Protein AF-A0A953LK66-F1 (afdb_monomer_lite)

Secondary structure (DSSP, 8-state):
-BS-SBTTBPEEE-SHHHHHHGGG-TTS-EEESS----TTT-SPPPSB-SSSB----

pLDDT: mean 96.32, std 2.58, range [88.12, 98.69]

Sequence (57 aa):
MLGAGTQSNPYIIQTPQDLHNVRNNLTAYYELANDIDMGSWGNFTPIGTSSTRFKGN

Radius of gyration: 11.32 Å; chains: 1; bounding box: 25×26×25 Å

Foldseek 3Di:
DFFDQAPVTRQEDEEPVSVVCCLVPLAGAYDYPDDYDCVVVPDDDDRADPVGHRDHD

S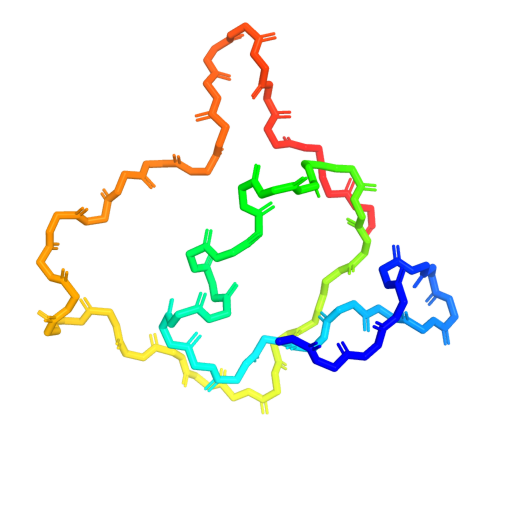tructure (mmCIF, N/CA/C/O backbone):
data_AF-A0A953LK66-F1
#
_entry.id   AF-A0A953LK66-F1
#
loop_
_atom_site.group_PDB
_atom_site.id
_atom_site.type_symbol
_atom_site.label_atom_id
_atom_site.label_alt_id
_atom_site.label_comp_id
_atom_site.label_asym_id
_atom_site.label_entity_id
_atom_site.label_seq_id
_atom_site.pdbx_PDB_ins_code
_atom_site.Cartn_x
_atom_site.Cartn_y
_atom_site.Cartn_z
_atom_site.occupancy
_atom_site.B_iso_or_equiv
_atom_site.auth_seq_id
_atom_site.auth_comp_id
_atom_site.auth_asym_id
_atom_site.auth_atom_id
_atom_site.pdbx_PDB_model_num
ATOM 1 N N . MET A 1 1 ? -10.408 -1.679 -4.301 1.00 92.56 1 MET A N 1
ATOM 2 C CA . MET A 1 1 ? -10.397 -1.950 -2.851 1.00 92.56 1 MET A CA 1
ATOM 3 C C . MET A 1 1 ? -11.811 -1.875 -2.308 1.00 92.56 1 MET A C 1
ATOM 5 O O . MET A 1 1 ? -12.484 -0.873 -2.529 1.00 92.56 1 MET A O 1
ATOM 9 N N . LEU A 1 2 ? -12.257 -2.947 -1.651 1.00 93.44 2 LEU A N 1
ATOM 10 C CA . LEU A 1 2 ? -13.480 -2.968 -0.841 1.00 93.44 2 LEU A CA 1
ATOM 11 C C . LEU A 1 2 ? -13.172 -2.430 0.562 1.00 93.44 2 LEU A C 1
ATOM 13 O O . LEU A 1 2 ? -12.012 -2.428 0.957 1.00 93.44 2 LEU A O 1
ATOM 17 N N . GLY A 1 3 ? -14.195 -2.003 1.304 1.00 97.25 3 GLY A N 1
ATOM 18 C CA . GLY A 1 3 ? -14.053 -1.440 2.650 1.00 97.25 3 GLY A CA 1
ATOM 19 C C . GLY A 1 3 ? -13.845 0.076 2.679 1.00 97.25 3 GLY A C 1
ATOM 20 O O . GLY A 1 3 ? -13.771 0.725 1.636 1.00 97.25 3 GLY A O 1
ATOM 21 N N . ALA A 1 4 ? -13.808 0.653 3.882 1.00 97.69 4 ALA A N 1
ATOM 22 C CA . ALA A 1 4 ? -13.750 2.105 4.101 1.00 97.69 4 ALA A CA 1
ATOM 23 C C . ALA A 1 4 ? -12.381 2.600 4.606 1.00 97.69 4 ALA A C 1
ATOM 25 O O . ALA A 1 4 ? -12.179 3.804 4.763 1.00 97.69 4 ALA A O 1
ATOM 26 N N . GLY A 1 5 ? -11.446 1.686 4.882 1.00 98.00 5 GLY A N 1
ATOM 27 C CA . GLY A 1 5 ? -10.130 2.015 5.428 1.00 98.00 5 GLY A CA 1
ATOM 28 C C . GLY A 1 5 ? -10.146 2.397 6.909 1.00 98.00 5 GLY A C 1
ATOM 29 O O . GLY A 1 5 ? -9.189 3.011 7.380 1.00 98.00 5 GLY A O 1
ATOM 30 N N . THR A 1 6 ? -11.215 2.060 7.636 1.00 98.38 6 THR A N 1
ATOM 31 C CA . THR A 1 6 ? -11.329 2.236 9.092 1.00 98.38 6 THR A CA 1
ATOM 32 C C . THR A 1 6 ? -11.026 0.925 9.811 1.00 98.38 6 THR A C 1
ATOM 34 O O . THR A 1 6 ? -11.083 -0.140 9.207 1.00 98.38 6 THR A O 1
ATOM 37 N N . GLN A 1 7 ? -10.771 0.973 11.119 1.00 97.94 7 GLN A N 1
ATOM 38 C CA . GLN A 1 7 ? -10.475 -0.232 11.903 1.00 97.94 7 GLN A CA 1
ATOM 39 C C . GLN A 1 7 ? -11.588 -1.289 11.840 1.00 97.94 7 GLN A C 1
ATOM 41 O O . GLN A 1 7 ? -11.311 -2.479 11.768 1.00 97.94 7 GLN A O 1
ATOM 46 N N . SER A 1 8 ? -12.852 -0.859 11.869 1.00 98.12 8 SER A N 1
ATOM 47 C CA . SER A 1 8 ? -14.011 -1.756 11.792 1.00 98.12 8 SER A CA 1
ATOM 48 C C . SER A 1 8 ? -14.381 -2.166 10.364 1.00 98.12 8 SER A C 1
ATOM 50 O O . SER A 1 8 ? -15.247 -3.019 10.187 1.00 98.12 8 SER A O 1
ATOM 52 N N . ASN A 1 9 ? -13.778 -1.539 9.351 1.00 98.25 9 ASN A N 1
ATOM 53 C CA . ASN A 1 9 ? -14.042 -1.800 7.939 1.00 98.25 9 ASN A CA 1
ATOM 54 C C . ASN A 1 9 ? -12.786 -1.484 7.096 1.00 98.25 9 ASN A C 1
ATOM 56 O O . ASN A 1 9 ? -12.760 -0.461 6.390 1.00 98.25 9 ASN A O 1
ATOM 60 N N . PRO A 1 10 ? -11.721 -2.303 7.213 1.00 98.50 10 PRO A N 1
ATOM 61 C CA . PRO A 1 10 ? -10.436 -2.053 6.565 1.00 98.50 10 PRO A CA 1
ATOM 62 C C . PRO A 1 10 ? -10.552 -2.144 5.044 1.00 98.50 10 PRO A C 1
ATOM 64 O O . PRO A 1 10 ? -11.474 -2.758 4.509 1.00 98.50 10 PRO A O 1
ATOM 67 N N . TYR A 1 11 ? -9.606 -1.541 4.324 1.00 98.69 11 TYR A N 1
ATOM 68 C CA . TYR A 1 11 ? -9.492 -1.793 2.894 1.00 98.69 11 TYR A CA 1
ATOM 69 C C . TYR A 1 11 ? -9.022 -3.226 2.649 1.00 98.69 11 TYR A C 1
ATOM 71 O O . TYR A 1 11 ? -7.942 -3.616 3.093 1.00 98.69 11 TYR A O 1
ATOM 79 N N . ILE A 1 12 ? -9.808 -3.986 1.895 1.00 98.56 12 ILE A N 1
ATOM 80 C CA . ILE A 1 12 ? -9.473 -5.359 1.530 1.00 98.56 12 ILE A CA 1
ATOM 81 C C . ILE A 1 12 ? -8.620 -5.350 0.261 1.00 98.56 12 ILE A C 1
ATOM 83 O O . ILE A 1 12 ? -9.032 -4.827 -0.784 1.00 98.56 12 ILE A O 1
ATOM 87 N N . ILE A 1 13 ? -7.428 -5.933 0.364 1.00 98.50 13 ILE A N 1
ATOM 88 C CA . ILE A 1 13 ? -6.450 -6.068 -0.712 1.00 98.50 13 ILE A CA 1
ATOM 89 C C . ILE A 1 13 ? -6.531 -7.497 -1.254 1.00 98.50 13 ILE A C 1
ATOM 91 O O . ILE A 1 13 ? -6.245 -8.455 -0.536 1.00 98.50 13 ILE A O 1
ATOM 95 N N . GLN A 1 14 ? -6.927 -7.633 -2.522 1.00 97.94 14 GLN A N 1
ATOM 96 C CA . GLN A 1 14 ? -7.112 -8.942 -3.176 1.0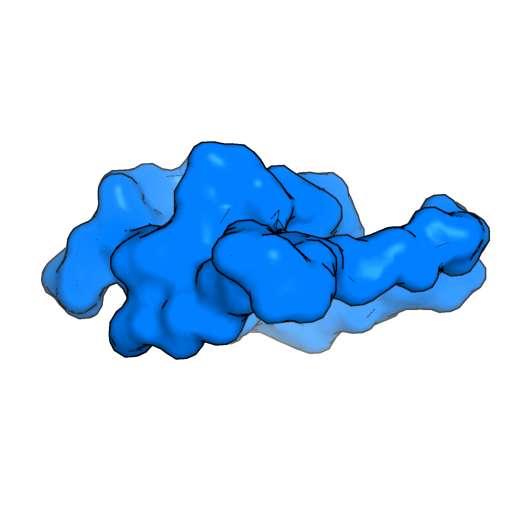0 97.94 14 GLN A CA 1
ATOM 97 C C . GLN A 1 14 ? -6.341 -9.058 -4.492 1.00 97.94 14 GLN A C 1
ATOM 99 O O . GLN A 1 14 ? -6.106 -10.157 -4.991 1.00 97.94 14 GLN A O 1
ATOM 104 N N . THR A 1 15 ? -5.938 -7.919 -5.061 1.00 97.12 15 THR A N 1
ATOM 105 C CA . THR A 1 15 ? -5.248 -7.843 -6.349 1.00 97.12 15 THR A CA 1
ATOM 106 C C . THR A 1 15 ? -3.948 -7.039 -6.251 1.00 97.12 15 THR A C 1
ATOM 108 O O . THR A 1 15 ? -3.819 -6.167 -5.384 1.00 97.12 15 THR A O 1
ATOM 111 N N . PRO A 1 16 ? -3.000 -7.239 -7.185 1.00 96.94 16 PRO A N 1
ATOM 112 C CA . PRO A 1 16 ? -1.824 -6.375 -7.324 1.00 96.94 16 PRO A CA 1
ATOM 113 C C . PRO A 1 16 ? -2.168 -4.881 -7.440 1.00 96.94 16 PRO A C 1
ATOM 115 O O . PRO A 1 16 ? -1.492 -4.027 -6.864 1.00 96.94 16 PRO A O 1
ATOM 118 N N . GLN A 1 17 ? -3.274 -4.558 -8.122 1.00 96.56 17 GLN A N 1
ATOM 119 C CA . GLN A 1 17 ? -3.766 -3.186 -8.246 1.00 96.56 17 GLN A CA 1
ATOM 120 C C . GLN A 1 17 ? -4.257 -2.623 -6.907 1.00 96.56 17 GLN A C 1
ATOM 122 O O . GLN A 1 17 ? -4.032 -1.446 -6.625 1.00 96.56 17 GLN A O 1
ATOM 127 N N . ASP A 1 18 ? -4.901 -3.428 -6.064 1.00 97.69 18 ASP A N 1
ATOM 128 C CA . ASP A 1 18 ? -5.286 -2.994 -4.719 1.00 97.69 18 ASP A CA 1
ATOM 129 C C . ASP A 1 18 ? -4.055 -2.702 -3.861 1.00 97.69 18 ASP A C 1
ATOM 131 O O . ASP A 1 18 ? -3.996 -1.650 -3.226 1.00 97.69 18 ASP A O 1
ATOM 135 N N . LEU A 1 19 ? -3.035 -3.568 -3.915 1.00 97.25 19 LEU A N 1
ATOM 136 C CA . LEU A 1 19 ? -1.773 -3.339 -3.210 1.00 97.25 19 LEU A CA 1
ATOM 137 C C . LEU A 1 19 ? -1.084 -2.059 -3.704 1.00 97.25 19 LEU A C 1
ATOM 139 O O . LEU A 1 19 ? -0.567 -1.27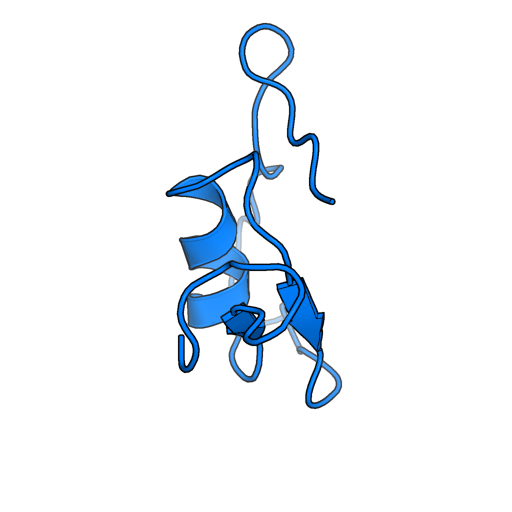2 -2.911 1.00 97.25 19 LEU A O 1
ATOM 143 N N . HIS A 1 20 ? -1.125 -1.795 -5.012 1.00 96.56 20 HIS A N 1
ATOM 144 C CA . HIS A 1 20 ? -0.683 -0.5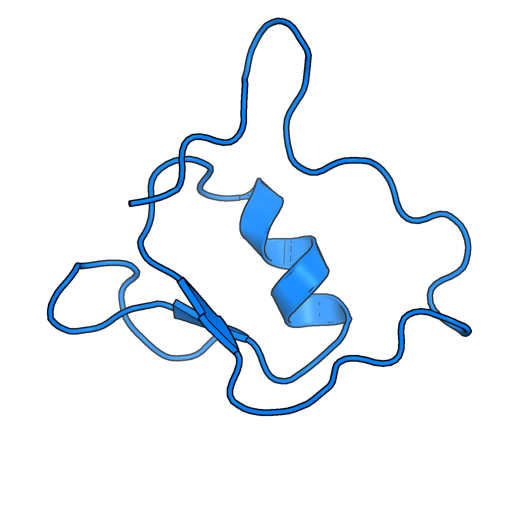18 -5.557 1.00 96.56 20 HIS A CA 1
ATOM 145 C C . HIS A 1 20 ? -1.484 0.646 -4.955 1.00 96.56 20 HIS A C 1
ATOM 147 O O . HIS A 1 20 ? -0.888 1.618 -4.494 1.00 96.56 20 HIS A O 1
ATOM 153 N N . ASN A 1 21 ? -2.809 0.545 -4.889 1.00 97.38 21 ASN A N 1
ATOM 154 C CA . ASN A 1 21 ? -3.694 1.615 -4.424 1.00 97.38 21 ASN A CA 1
ATOM 155 C C . ASN A 1 21 ? -3.548 1.972 -2.933 1.00 97.38 21 ASN A C 1
ATOM 157 O O . ASN A 1 21 ? -3.992 3.052 -2.541 1.00 97.38 21 ASN A O 1
ATOM 161 N N . VAL A 1 22 ? -2.869 1.157 -2.116 1.00 98.00 22 VAL A N 1
ATOM 162 C CA . VAL A 1 22 ? -2.513 1.493 -0.719 1.00 98.00 22 VAL A CA 1
ATOM 163 C C . VAL A 1 22 ? -1.797 2.849 -0.624 1.00 98.00 22 VAL A C 1
ATOM 165 O O . VAL A 1 22 ? -2.000 3.606 0.324 1.00 98.00 22 VAL A O 1
ATOM 168 N N . ARG A 1 23 ? -1.025 3.229 -1.652 1.00 97.44 23 ARG A N 1
ATOM 169 C CA . ARG A 1 23 ? -0.327 4.528 -1.711 1.00 97.44 23 ARG A CA 1
ATOM 170 C C . ARG A 1 23 ? -1.254 5.748 -1.662 1.00 97.44 23 ARG A C 1
ATOM 172 O O . ARG A 1 23 ? -0.787 6.839 -1.352 1.00 97.44 23 ARG A O 1
ATOM 179 N N . ASN A 1 24 ? -2.544 5.569 -1.942 1.00 97.12 24 ASN A N 1
ATOM 180 C CA . ASN A 1 24 ? -3.524 6.652 -1.948 1.00 97.12 24 ASN A CA 1
ATOM 181 C C . ASN A 1 24 ? -3.987 7.039 -0.534 1.00 97.12 24 ASN A C 1
ATOM 183 O O . ASN A 1 24 ? -4.545 8.120 -0.361 1.00 97.12 24 ASN A O 1
ATOM 187 N N . ASN A 1 25 ? -3.764 6.192 0.481 1.00 97.81 25 ASN A N 1
ATOM 188 C CA . ASN A 1 25 ? -4.087 6.514 1.872 1.00 97.81 25 ASN A CA 1
ATOM 189 C C . ASN A 1 25 ? -3.129 5.830 2.863 1.00 97.81 25 ASN A C 1
ATOM 191 O O . ASN A 1 25 ? -3.426 4.811 3.471 1.00 97.81 25 ASN A O 1
ATOM 195 N N . LEU A 1 26 ? -1.976 6.446 3.100 1.00 98.12 26 LEU A N 1
ATOM 196 C CA . LEU A 1 26 ? -0.893 5.867 3.906 1.00 98.12 26 LEU A CA 1
ATOM 197 C C . LEU A 1 26 ? -1.223 5.619 5.394 1.00 98.12 26 LEU A C 1
ATOM 199 O O . LEU A 1 26 ? -0.378 5.088 6.118 1.00 98.12 26 LEU A O 1
ATOM 203 N N . THR A 1 27 ? -2.404 6.029 5.862 1.00 98.06 27 THR A N 1
ATOM 204 C CA . THR A 1 27 ? -2.837 5.944 7.264 1.00 98.06 27 THR A CA 1
ATOM 205 C C . THR A 1 27 ? -4.106 5.116 7.466 1.00 98.06 27 THR A C 1
ATOM 207 O O . THR A 1 27 ? -4.625 5.086 8.576 1.00 98.06 27 THR A O 1
ATOM 210 N N . ALA A 1 28 ? -4.650 4.486 6.424 1.00 98.38 28 ALA A N 1
ATOM 211 C CA . ALA A 1 28 ? -5.821 3.623 6.568 1.00 98.38 28 ALA A CA 1
ATOM 212 C C . ALA A 1 28 ? -5.467 2.244 7.154 1.00 98.38 28 ALA A C 1
ATOM 214 O O . ALA A 1 28 ? -4.295 1.880 7.275 1.00 98.38 28 ALA A O 1
ATOM 215 N N . TYR A 1 29 ? -6.512 1.491 7.496 1.00 98.62 29 TYR A N 1
ATOM 216 C CA . TYR A 1 29 ? -6.443 0.083 7.883 1.00 98.62 29 TYR A CA 1
ATOM 217 C C . TYR A 1 29 ? -6.553 -0.807 6.643 1.00 98.62 29 TYR A C 1
ATOM 219 O O . TYR A 1 29 ? -7.359 -0.522 5.749 1.00 98.62 29 TYR A O 1
ATOM 227 N N . TYR A 1 30 ? -5.766 -1.880 6.599 1.00 98.38 30 TYR A N 1
ATOM 228 C CA . TYR A 1 30 ? -5.639 -2.763 5.439 1.00 98.38 30 TYR A CA 1
ATOM 229 C C . TYR A 1 30 ? -5.605 -4.231 5.854 1.00 98.38 30 TYR A C 1
ATOM 231 O O . TYR A 1 30 ? -4.959 -4.577 6.838 1.00 98.38 30 TYR A O 1
ATOM 239 N N . GLU A 1 31 ? -6.231 -5.094 5.059 1.00 98.25 31 GLU A N 1
ATOM 240 C CA . GLU A 1 31 ? -6.208 -6.542 5.264 1.00 98.25 31 GLU A CA 1
ATOM 241 C C . GLU A 1 31 ? -5.995 -7.266 3.930 1.00 98.25 31 GLU A C 1
ATOM 243 O O . GLU A 1 31 ? -6.571 -6.889 2.905 1.00 98.25 31 GLU A O 1
ATOM 248 N N . LEU A 1 32 ? -5.145 -8.296 3.930 1.00 98.12 32 LEU A N 1
ATOM 249 C CA . LEU A 1 32 ? -4.960 -9.174 2.774 1.00 98.12 32 LEU A CA 1
ATOM 250 C C . LEU A 1 32 ? -6.049 -10.250 2.791 1.00 98.12 32 LEU A C 1
ATOM 252 O O . LEU A 1 32 ? -6.149 -10.996 3.760 1.00 98.12 32 LEU A O 1
ATOM 256 N N . ALA A 1 33 ? -6.824 -10.376 1.713 1.00 98.12 33 ALA A N 1
ATOM 257 C CA . ALA A 1 33 ? -7.773 -11.491 1.587 1.00 98.12 33 ALA A CA 1
ATOM 258 C C . ALA A 1 33 ? -7.121 -12.775 1.053 1.00 98.12 33 ALA A C 1
ATOM 260 O O . ALA A 1 33 ? -7.674 -13.863 1.201 1.00 98.12 33 ALA A O 1
ATOM 261 N N . ASN A 1 34 ? -5.985 -12.638 0.370 1.00 98.25 34 ASN A N 1
ATOM 262 C CA . ASN A 1 34 ? -5.254 -13.715 -0.283 1.00 98.25 34 ASN A CA 1
ATOM 263 C C . ASN A 1 34 ? -3.811 -13.283 -0.561 1.00 98.25 34 ASN A C 1
ATOM 265 O O . ASN A 1 34 ? -3.484 -12.094 -0.502 1.00 98.25 34 ASN A O 1
ATOM 269 N N . ASP A 1 35 ? -2.970 -14.250 -0.925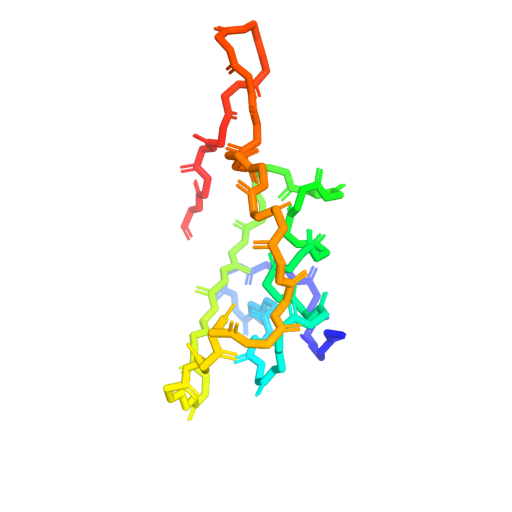 1.00 98.06 35 ASP A N 1
ATOM 270 C CA . ASP A 1 35 ? -1.631 -13.977 -1.437 1.00 98.06 35 ASP A CA 1
ATOM 271 C C . ASP A 1 35 ? -1.708 -13.108 -2.695 1.00 98.06 35 ASP A C 1
ATOM 273 O O . ASP A 1 35 ? -2.567 -13.304 -3.561 1.00 98.06 35 ASP A O 1
ATOM 277 N N . ILE A 1 36 ? -0.793 -12.145 -2.794 1.00 96.69 36 ILE A N 1
ATOM 278 C CA . ILE A 1 36 ? -0.708 -11.222 -3.924 1.00 96.69 36 ILE A CA 1
ATOM 279 C C . ILE A 1 36 ? 0.573 -11.512 -4.696 1.00 96.69 36 ILE A C 1
ATOM 281 O O . ILE A 1 36 ? 1.673 -11.230 -4.221 1.00 96.69 36 ILE A O 1
ATOM 285 N N . ASP A 1 37 ? 0.427 -12.035 -5.912 1.00 94.94 37 ASP A N 1
ATOM 286 C CA . ASP A 1 37 ? 1.552 -12.220 -6.822 1.00 94.94 37 ASP A CA 1
ATOM 287 C C . ASP A 1 37 ? 1.874 -10.910 -7.560 1.00 94.94 37 ASP A C 1
ATOM 289 O O . ASP A 1 37 ? 1.126 -10.445 -8.424 1.00 94.94 37 ASP A O 1
ATOM 293 N N . MET A 1 38 ? 3.013 -10.312 -7.211 1.00 94.50 38 MET A N 1
ATOM 294 C CA . MET A 1 38 ? 3.536 -9.091 -7.833 1.00 94.50 38 MET A CA 1
ATOM 295 C C . MET A 1 38 ? 4.546 -9.372 -8.955 1.00 94.50 38 MET A C 1
ATOM 297 O O . MET A 1 38 ? 5.093 -8.429 -9.525 1.00 94.50 38 MET A O 1
ATOM 301 N N . GLY A 1 39 ? 4.795 -10.636 -9.311 1.00 93.56 39 GLY A N 1
ATOM 302 C CA . GLY A 1 39 ? 5.813 -11.029 -10.289 1.00 93.56 39 GLY A CA 1
ATOM 303 C C . GLY A 1 39 ? 5.596 -10.431 -11.681 1.00 93.56 39 GLY A C 1
ATOM 304 O O . GLY A 1 39 ? 6.555 -10.055 -12.350 1.00 93.56 39 GLY A O 1
ATOM 305 N N . SER A 1 40 ? 4.336 -10.262 -12.094 1.00 91.25 40 SER A N 1
ATOM 306 C CA . SER A 1 40 ? 3.969 -9.638 -13.378 1.00 91.25 40 SER A CA 1
ATOM 307 C C . SER A 1 40 ? 3.696 -8.131 -13.282 1.00 91.25 40 SER A C 1
ATOM 309 O O . SER A 1 40 ? 3.420 -7.490 -14.293 1.00 91.25 40 SER A O 1
ATOM 311 N N . TRP A 1 41 ? 3.772 -7.540 -12.084 1.00 93.00 41 TRP A N 1
ATOM 312 C CA . TRP A 1 41 ? 3.526 -6.108 -11.873 1.00 93.00 41 TRP A CA 1
ATOM 313 C C . TRP A 1 41 ? 4.650 -5.226 -12.445 1.00 93.00 41 TRP A C 1
ATOM 315 O O . TRP A 1 41 ? 4.456 -4.043 -12.726 1.00 93.00 41 TRP A O 1
ATOM 325 N N . GLY A 1 42 ? 5.843 -5.799 -12.621 1.00 88.56 42 GLY A N 1
ATOM 326 C CA . GLY A 1 42 ? 7.035 -5.077 -13.052 1.00 88.56 42 GLY A CA 1
ATOM 327 C C . GLY A 1 42 ? 7.656 -4.290 -11.899 1.00 88.56 42 GLY A C 1
ATOM 328 O O . GLY A 1 42 ? 7.967 -4.849 -10.849 1.00 88.56 42 GLY A O 1
ATO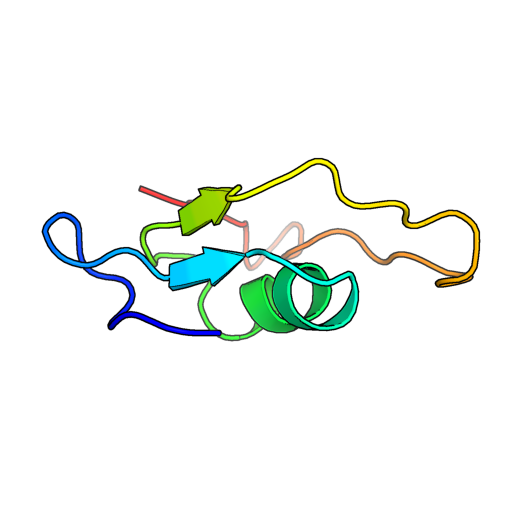M 329 N N . ASN A 1 43 ? 7.849 -2.982 -12.080 1.00 89.31 43 ASN A N 1
ATOM 330 C CA . ASN A 1 43 ? 8.539 -2.141 -11.100 1.00 89.31 43 ASN A CA 1
ATOM 331 C C . ASN A 1 43 ? 7.617 -1.757 -9.938 1.00 89.31 43 ASN A C 1
ATOM 333 O O . ASN A 1 43 ? 6.997 -0.689 -9.930 1.00 89.31 43 ASN A O 1
ATOM 337 N N . PHE A 1 44 ? 7.551 -2.615 -8.922 1.00 92.38 44 PHE A N 1
ATOM 338 C CA . PHE A 1 44 ? 6.959 -2.231 -7.650 1.00 92.38 44 PHE A CA 1
ATOM 339 C C . PHE A 1 44 ? 7.776 -1.108 -7.002 1.00 92.38 44 PHE A C 1
ATOM 341 O O . PHE A 1 44 ? 8.939 -1.277 -6.638 1.00 92.38 44 PHE A O 1
ATOM 348 N N . THR A 1 45 ? 7.150 0.053 -6.842 1.00 93.25 45 THR A N 1
ATOM 349 C CA . THR A 1 45 ? 7.698 1.152 -6.049 1.00 93.25 45 THR A CA 1
ATOM 350 C C . THR A 1 45 ? 7.253 1.002 -4.596 1.00 93.25 45 THR A C 1
ATOM 352 O O . THR A 1 45 ? 6.067 0.719 -4.382 1.00 93.25 45 THR A O 1
ATOM 355 N N . PRO A 1 46 ? 8.128 1.266 -3.610 1.00 95.31 46 PRO A N 1
ATOM 356 C CA . PRO A 1 46 ? 7.745 1.274 -2.203 1.00 95.31 46 PRO A CA 1
ATOM 357 C C . PRO A 1 46 ? 6.489 2.111 -1.938 1.00 95.31 46 PRO A C 1
ATOM 359 O O . PRO A 1 46 ? 6.255 3.139 -2.581 1.00 95.31 46 PRO A O 1
ATOM 362 N N . ILE A 1 47 ? 5.671 1.657 -0.991 1.00 97.00 47 ILE A N 1
ATOM 363 C CA . ILE A 1 47 ? 4.488 2.394 -0.549 1.00 97.00 47 ILE A CA 1
ATOM 364 C C . ILE A 1 47 ? 4.946 3.484 0.421 1.00 97.00 47 ILE A C 1
ATOM 366 O O . ILE A 1 47 ? 5.515 3.207 1.477 1.00 97.00 47 ILE A O 1
ATOM 370 N N . GLY A 1 48 ? 4.678 4.732 0.044 1.00 96.88 48 GLY A N 1
ATOM 371 C CA . GLY A 1 48 ? 5.182 5.903 0.748 1.00 96.88 48 GLY A CA 1
ATOM 372 C C . GLY A 1 48 ? 6.631 6.235 0.388 1.00 96.88 48 GLY A C 1
ATOM 373 O O . GLY A 1 48 ? 7.262 5.625 -0.473 1.00 96.88 48 GLY A O 1
ATOM 374 N N . THR A 1 49 ? 7.151 7.260 1.045 1.00 96.75 49 THR A N 1
ATOM 375 C CA . THR A 1 49 ? 8.503 7.785 0.847 1.00 96.75 49 THR A CA 1
ATOM 376 C C . THR A 1 49 ? 9.165 8.063 2.196 1.00 96.75 49 THR A C 1
ATOM 378 O O . THR A 1 49 ? 8.561 7.887 3.257 1.00 96.75 49 THR A O 1
ATOM 381 N N . SER A 1 50 ? 10.415 8.529 2.181 1.00 95.25 50 SER A N 1
ATOM 382 C CA . SER A 1 50 ? 11.108 8.967 3.397 1.00 95.25 50 SER A CA 1
ATOM 383 C C . SER A 1 50 ? 10.430 10.164 4.080 1.00 95.25 50 SER A C 1
ATOM 385 O O . SER A 1 50 ? 10.467 10.248 5.309 1.00 95.25 50 SER A O 1
ATOM 387 N N . SER A 1 51 ? 9.790 11.057 3.315 1.00 96.56 51 SER A N 1
ATOM 388 C CA . SER A 1 51 ? 9.053 12.220 3.830 1.00 96.56 51 SER A CA 1
ATOM 389 C C . SER A 1 51 ? 7.594 11.892 4.162 1.00 96.56 51 SER A C 1
ATOM 391 O O . SER A 1 51 ? 7.069 12.363 5.169 1.00 96.56 51 SER A O 1
ATOM 393 N N . THR A 1 52 ? 6.950 11.042 3.361 1.00 96.19 52 THR A N 1
ATOM 394 C CA . THR A 1 52 ? 5.561 10.592 3.534 1.00 96.19 52 THR A CA 1
ATOM 395 C C . THR A 1 52 ? 5.514 9.084 3.734 1.00 96.19 52 THR A C 1
ATOM 397 O O . THR A 1 52 ? 5.232 8.311 2.821 1.00 96.19 52 THR A O 1
ATOM 400 N N . ARG A 1 53 ? 5.841 8.647 4.951 1.00 96.88 53 ARG A N 1
ATOM 401 C CA . ARG A 1 53 ? 5.923 7.223 5.291 1.00 96.88 53 ARG A CA 1
ATOM 402 C C . ARG A 1 53 ? 4.550 6.560 5.287 1.00 96.88 53 ARG A C 1
ATOM 404 O O . ARG A 1 53 ? 3.574 7.150 5.753 1.00 96.88 53 ARG A O 1
ATOM 411 N N . PHE A 1 54 ? 4.511 5.307 4.837 1.00 97.75 54 PHE A N 1
ATOM 412 C CA . PHE A 1 54 ? 3.416 4.413 5.190 1.00 97.75 54 PHE A CA 1
ATOM 413 C C . PHE A 1 54 ? 3.371 4.273 6.710 1.00 97.75 54 PHE A C 1
ATOM 415 O O . PHE A 1 54 ? 4.394 3.992 7.337 1.00 97.75 54 PHE A O 1
ATOM 422 N N . LYS A 1 55 ? 2.203 4.528 7.292 1.00 96.69 55 LYS A N 1
ATOM 423 C CA . LYS A 1 55 ? 1.964 4.299 8.714 1.00 96.69 55 LYS A CA 1
ATOM 424 C C . LYS A 1 55 ? 1.203 2.996 8.888 1.00 96.69 55 LYS A C 1
ATOM 426 O O . LYS A 1 55 ? 1.630 2.175 9.689 1.00 96.69 55 LYS A O 1
ATOM 431 N N . GLY A 1 56 ? 0.138 2.805 8.102 1.00 93.25 56 GLY A N 1
ATOM 432 C CA . GLY A 1 56 ? -0.857 1.769 8.382 1.00 93.25 56 GLY A CA 1
ATOM 433 C C . GLY A 1 56 ? -1.446 1.933 9.789 1.00 93.25 56 GLY A C 1
ATOM 434 O O . GLY A 1 56 ? -0.920 2.687 10.609 1.00 93.25 56 GLY A O 1
ATOM 435 N N . ASN A 1 57 ? -2.553 1.266 10.079 1.00 88.12 57 ASN A N 1
ATOM 436 C CA . ASN A 1 57 ? -3.040 1.111 11.448 1.00 88.12 57 ASN A CA 1
ATOM 437 C C . ASN A 1 57 ? -3.666 -0.269 11.629 1.00 88.12 57 ASN A C 1
ATOM 439 O O . ASN A 1 57 ? -4.041 -0.873 10.596 1.00 88.12 57 ASN A O 1
#

Organism: Symbiobacterium thermophilum (NCBI:txid2734)